Protein AF-E6SWG2-F1 (afdb_monomer_lite)

Structure (mmCIF, N/CA/C/O backbone):
data_AF-E6SWG2-F1
#
_entry.id   AF-E6SWG2-F1
#
loop_
_atom_site.group_PDB
_atom_site.id
_atom_site.type_symbol
_atom_site.label_atom_id
_atom_site.label_alt_id
_atom_site.label_comp_id
_atom_site.label_asym_id
_atom_site.label_entity_id
_atom_site.label_seq_id
_atom_site.pdbx_PDB_ins_code
_atom_site.Cartn_x
_atom_site.Cartn_y
_atom_site.Cartn_z
_atom_site.occupancy
_atom_site.B_iso_or_equiv
_atom_site.auth_seq_id
_atom_site.auth_comp_id
_atom_site.auth_asym_id
_atom_site.auth_atom_id
_atom_site.pdbx_PDB_model_num
ATOM 1 N N . MET A 1 1 ? -10.818 -19.590 49.018 1.00 35.72 1 MET A N 1
ATOM 2 C CA . MET A 1 1 ? -9.852 -19.009 48.054 1.00 35.72 1 MET A CA 1
ATOM 3 C C . MET A 1 1 ? -10.481 -17.811 47.354 1.00 35.72 1 MET A C 1
ATOM 5 O O . MET A 1 1 ? -11.462 -17.981 46.640 1.00 35.72 1 MET A O 1
ATOM 9 N N . LYS A 1 2 ? -9.969 -16.595 47.588 1.00 40.53 2 LYS A N 1
ATOM 10 C CA . LYS A 1 2 ? -10.417 -15.390 46.870 1.00 40.53 2 LYS A CA 1
ATOM 11 C C . LYS A 1 2 ? -9.986 -15.502 45.404 1.00 40.53 2 LYS A C 1
ATOM 13 O O . LYS A 1 2 ? -8.803 -15.685 45.132 1.00 40.53 2 LYS A O 1
ATOM 18 N N . LYS A 1 3 ? -10.945 -15.402 44.476 1.00 46.53 3 LYS A N 1
ATOM 19 C CA . LYS A 1 3 ? -10.694 -15.255 43.033 1.00 46.53 3 LYS A CA 1
ATOM 20 C C . LYS A 1 3 ? -9.712 -14.096 42.845 1.00 46.53 3 LYS A C 1
ATOM 22 O O . LYS A 1 3 ? -10.051 -12.954 43.147 1.00 46.53 3 LYS A O 1
ATOM 27 N N . GLY A 1 4 ? -8.497 -14.412 42.398 1.00 48.56 4 GLY A N 1
ATOM 28 C CA . GLY A 1 4 ? -7.470 -13.425 42.094 1.00 48.56 4 GLY A CA 1
ATOM 29 C C . GLY A 1 4 ? -8.028 -12.371 41.144 1.00 48.56 4 GLY A C 1
ATOM 30 O O . GLY A 1 4 ? -8.600 -12.687 40.100 1.00 48.56 4 GLY A O 1
ATOM 31 N N . ILE A 1 5 ? -7.902 -11.114 41.542 1.00 49.19 5 ILE A N 1
ATOM 32 C CA . ILE A 1 5 ? -8.287 -9.950 40.757 1.00 49.19 5 ILE A CA 1
ATOM 33 C C . ILE A 1 5 ? -7.425 -9.948 39.485 1.00 49.19 5 ILE A C 1
ATOM 35 O O . ILE A 1 5 ? -6.288 -9.498 39.512 1.00 49.19 5 ILE A O 1
ATOM 39 N N . ARG A 1 6 ? -7.944 -10.425 38.347 1.00 51.12 6 ARG A N 1
ATOM 40 C CA . ARG A 1 6 ? -7.414 -10.043 37.026 1.00 51.12 6 ARG A CA 1
ATOM 41 C C . ARG A 1 6 ? -8.177 -8.812 36.554 1.00 51.12 6 ARG A C 1
ATOM 43 O O . ARG A 1 6 ? -9.067 -8.893 35.716 1.00 51.12 6 ARG A O 1
ATOM 50 N N . LYS A 1 7 ? -7.894 -7.674 37.184 1.00 48.38 7 LYS A N 1
ATOM 51 C CA . LYS A 1 7 ? -8.455 -6.365 36.824 1.00 48.38 7 LYS A CA 1
ATOM 52 C C . LYS A 1 7 ? -7.347 -5.311 36.856 1.00 48.38 7 LYS A C 1
ATOM 54 O O . LYS A 1 7 ? -7.469 -4.275 37.492 1.00 48.38 7 LYS A O 1
ATOM 59 N N . THR A 1 8 ? -6.246 -5.610 36.178 1.00 48.44 8 THR A N 1
ATOM 60 C CA . THR A 1 8 ? -5.151 -4.667 35.921 1.00 48.44 8 THR A CA 1
ATOM 61 C C . THR A 1 8 ? -4.912 -4.548 34.418 1.00 48.44 8 THR A C 1
ATOM 63 O O . THR A 1 8 ? -3.780 -4.588 33.960 1.00 48.44 8 THR A O 1
ATOM 66 N N . ASP A 1 9 ? -5.984 -4.371 33.644 1.00 56.28 9 ASP A N 1
ATOM 67 C CA . ASP A 1 9 ? -5.878 -3.573 32.422 1.00 56.28 9 ASP A CA 1
ATOM 68 C C . ASP A 1 9 ? -5.898 -2.118 32.906 1.00 56.28 9 ASP A C 1
ATOM 70 O O . ASP A 1 9 ? -6.956 -1.531 33.158 1.00 56.28 9 ASP A O 1
ATOM 74 N N . ASN A 1 10 ? -4.698 -1.620 33.208 1.00 68.25 10 ASN A N 1
ATOM 75 C CA . ASN A 1 10 ? -4.403 -0.419 33.980 1.00 68.25 10 ASN A CA 1
ATOM 76 C C . ASN A 1 10 ? -5.288 0.778 33.599 1.00 68.25 10 ASN A C 1
ATOM 78 O O . ASN A 1 10 ? -5.274 1.240 32.458 1.00 68.25 10 ASN A O 1
ATOM 82 N N . TYR A 1 11 ? -5.986 1.362 34.579 1.00 77.81 11 TYR A N 1
ATOM 83 C CA . TYR A 1 11 ? -6.689 2.647 34.436 1.00 77.81 11 TYR A CA 1
ATOM 84 C C . TYR A 1 11 ? -5.821 3.705 33.725 1.00 77.81 11 TYR A C 1
ATOM 86 O O . TYR A 1 11 ? -6.294 4.433 32.849 1.00 77.81 11 TYR A O 1
ATOM 94 N N . PHE A 1 12 ? -4.521 3.719 34.037 1.00 78.62 12 PHE A N 1
ATOM 95 C CA . PHE A 1 12 ? -3.520 4.569 33.398 1.00 78.62 12 PHE A CA 1
ATOM 96 C C . PHE A 1 12 ? -3.315 4.275 31.909 1.00 78.62 12 PHE A C 1
ATOM 98 O O . PHE A 1 12 ? -3.257 5.214 31.119 1.00 78.62 12 PHE A O 1
ATOM 105 N N . GLU A 1 13 ? -3.254 3.007 31.496 1.00 80.00 13 GLU A N 1
ATOM 106 C CA . GLU A 1 13 ? -3.132 2.636 30.080 1.00 80.00 13 GLU A CA 1
ATOM 107 C C . GLU A 1 13 ? -4.376 3.034 29.292 1.00 80.00 13 GLU A C 1
ATOM 109 O O . GLU A 1 13 ? -4.265 3.619 28.215 1.00 80.00 13 GLU A O 1
ATOM 114 N N . ARG A 1 14 ? -5.570 2.806 29.853 1.00 80.12 14 ARG A N 1
ATOM 115 C CA . ARG A 1 14 ? -6.823 3.240 29.226 1.00 80.12 14 ARG A CA 1
ATOM 116 C C . ARG A 1 14 ? -6.851 4.756 29.043 1.00 80.12 14 ARG A C 1
ATOM 118 O O . ARG A 1 14 ? -7.128 5.234 27.945 1.00 80.12 14 ARG A O 1
ATOM 125 N N . ASN A 1 15 ? -6.528 5.513 30.089 1.00 84.00 15 ASN A N 1
ATOM 126 C CA . ASN A 1 15 ? -6.477 6.972 30.014 1.00 84.00 15 ASN A CA 1
ATOM 127 C C . ASN A 1 15 ? -5.388 7.470 29.061 1.00 84.00 15 ASN A C 1
ATOM 129 O O . ASN A 1 15 ? -5.609 8.458 28.360 1.00 84.00 15 ASN A O 1
ATOM 133 N N . ARG A 1 16 ? -4.244 6.781 28.978 1.00 84.12 16 ARG A N 1
ATOM 134 C CA . ARG A 1 16 ? -3.199 7.068 27.990 1.00 84.12 16 ARG A CA 1
ATOM 135 C C . ARG A 1 16 ? -3.723 6.879 26.569 1.00 84.12 16 ARG A C 1
ATOM 137 O O . ARG A 1 16 ? -3.569 7.794 25.768 1.00 84.12 16 ARG A O 1
ATOM 144 N N . ILE A 1 17 ? -4.394 5.763 26.273 1.00 83.44 17 ILE A N 1
ATOM 145 C CA . ILE A 1 17 ? -4.995 5.507 24.954 1.00 83.44 17 ILE A CA 1
ATOM 146 C C . ILE A 1 17 ? -6.058 6.561 24.628 1.00 83.44 17 ILE A C 1
ATOM 148 O O . ILE A 1 17 ? -6.049 7.089 23.524 1.00 83.44 17 ILE A O 1
ATOM 152 N N . ILE A 1 18 ? -6.938 6.917 25.572 1.00 82.00 18 ILE A N 1
ATOM 153 C CA . ILE A 1 18 ? -7.975 7.946 25.365 1.00 82.00 18 ILE A CA 1
ATOM 154 C C . ILE A 1 18 ? -7.345 9.314 25.074 1.00 82.00 18 ILE A C 1
ATOM 156 O O . ILE A 1 18 ? -7.765 10.002 24.143 1.00 82.00 18 ILE A O 1
ATOM 160 N N . ARG A 1 19 ? -6.323 9.713 25.842 1.00 81.62 19 ARG A N 1
ATOM 161 C CA . ARG A 1 19 ? -5.593 10.970 25.616 1.00 81.62 19 ARG A CA 1
ATOM 162 C C . ARG A 1 19 ? -4.890 10.970 24.262 1.00 81.62 19 ARG A C 1
ATOM 164 O O . ARG A 1 19 ? -5.035 11.926 23.508 1.00 81.62 19 ARG A O 1
ATOM 171 N N .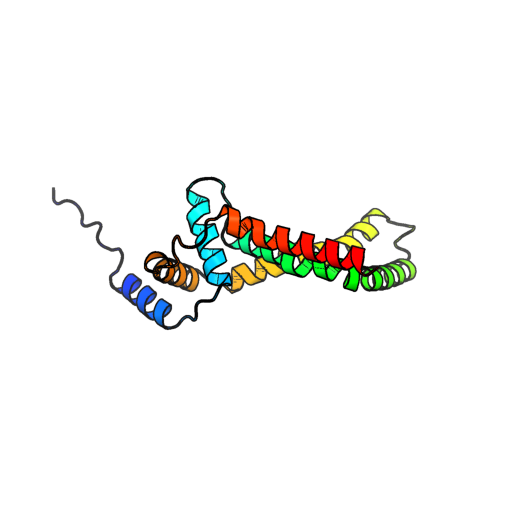 GLN A 1 20 ? -4.179 9.893 23.931 1.00 81.25 20 GLN A N 1
ATOM 172 C CA . GLN A 1 20 ? -3.520 9.736 22.634 1.00 81.25 20 GLN A CA 1
ATOM 173 C C . GLN A 1 20 ? -4.535 9.759 21.486 1.00 81.25 20 GLN A C 1
ATOM 175 O O . GLN A 1 20 ? -4.311 10.436 20.489 1.00 81.25 20 GLN A O 1
ATOM 180 N N . ALA A 1 21 ? -5.684 9.100 21.647 1.00 79.75 21 ALA A N 1
ATOM 181 C CA . ALA A 1 21 ? -6.741 9.072 20.646 1.00 79.75 21 ALA A CA 1
ATOM 182 C C . ALA A 1 21 ? -7.350 10.451 20.366 1.00 79.75 21 ALA A C 1
ATOM 184 O O . ALA A 1 21 ? -7.708 10.737 19.231 1.00 79.75 21 ALA A O 1
ATOM 185 N N . ARG A 1 22 ? -7.424 11.335 21.367 1.00 78.88 22 ARG A N 1
ATOM 186 C CA . ARG A 1 22 ? -7.841 12.730 21.153 1.00 78.88 22 ARG A CA 1
ATOM 187 C C . ARG A 1 22 ? -6.786 13.579 20.440 1.00 78.88 22 ARG A C 1
ATOM 189 O O . ARG A 1 22 ? -7.143 14.582 19.838 1.00 78.88 22 ARG A O 1
ATOM 196 N N . ASN A 1 23 ? -5.511 13.200 20.522 1.00 84.38 23 ASN A N 1
ATOM 197 C CA . ASN A 1 23 ? -4.409 13.959 19.928 1.00 84.38 23 ASN A CA 1
ATOM 198 C C . ASN A 1 23 ? -4.164 13.597 18.451 1.00 84.38 23 ASN A C 1
ATOM 200 O O . ASN A 1 23 ? -3.623 14.392 17.687 1.00 84.38 23 ASN A O 1
ATOM 204 N N . TYR A 1 24 ? -4.546 12.390 18.027 1.00 84.88 24 TYR A N 1
ATOM 205 C CA . TYR A 1 24 ? -4.358 11.961 16.645 1.00 84.88 24 TYR A CA 1
ATOM 206 C C . TYR A 1 24 ? -5.455 12.482 15.714 1.00 84.88 24 TYR A C 1
ATOM 208 O O . TYR A 1 24 ? -6.641 12.471 16.034 1.00 84.88 24 TYR A O 1
ATOM 216 N N . ARG A 1 25 ? -5.044 12.863 14.501 1.00 86.31 25 ARG A N 1
ATOM 217 C CA . ARG A 1 25 ? -5.942 13.047 13.357 1.00 86.31 25 ARG A CA 1
ATOM 218 C C . ARG A 1 25 ? -6.074 11.727 12.603 1.00 86.31 25 ARG A C 1
ATOM 220 O O . ARG A 1 25 ? -5.061 11.122 12.248 1.00 86.31 25 ARG A O 1
ATOM 227 N N . TYR A 1 26 ? -7.311 11.299 12.380 1.00 90.75 26 TYR A N 1
ATOM 228 C CA . TYR A 1 26 ? -7.638 10.032 11.730 1.00 90.75 26 TYR A CA 1
ATOM 229 C C . TYR A 1 26 ? -8.060 10.263 10.281 1.00 90.75 26 TYR A C 1
ATOM 231 O O . TYR A 1 26 ? -9.009 11.002 10.026 1.00 90.75 26 TYR A O 1
ATOM 239 N N . ASN A 1 27 ? -7.376 9.604 9.344 1.00 91.50 27 ASN A N 1
ATOM 240 C CA . ASN A 1 27 ? -7.655 9.719 7.909 1.00 91.50 27 ASN A CA 1
ATOM 241 C C . ASN A 1 27 ? -8.133 8.384 7.320 1.00 91.50 27 ASN A C 1
ATOM 243 O O . ASN A 1 27 ? -8.021 7.333 7.949 1.00 91.50 27 ASN A O 1
ATOM 247 N N . PHE A 1 28 ? -8.569 8.398 6.058 1.00 91.06 28 PHE A N 1
ATOM 248 C CA . PHE A 1 28 ? -8.977 7.190 5.330 1.00 91.06 28 PHE A CA 1
ATOM 249 C C . PHE A 1 28 ? -7.920 6.068 5.348 1.00 91.06 28 PHE A C 1
ATOM 251 O O . PHE A 1 28 ? -8.261 4.903 5.512 1.00 91.06 28 PHE A O 1
ATOM 258 N N . ILE A 1 29 ? -6.626 6.394 5.282 1.00 92.81 29 ILE A N 1
ATOM 259 C CA . ILE A 1 29 ? -5.559 5.380 5.366 1.00 92.81 29 ILE A CA 1
ATOM 260 C C . ILE A 1 29 ? -5.534 4.698 6.750 1.00 92.81 29 ILE A C 1
ATOM 262 O O . ILE A 1 29 ? -5.296 3.498 6.859 1.00 92.81 29 ILE A O 1
ATOM 266 N N . ASP A 1 30 ? -5.842 5.431 7.825 1.00 93.81 30 ASP A N 1
ATOM 267 C CA . ASP A 1 30 ? -5.956 4.850 9.169 1.00 93.81 30 ASP A CA 1
ATOM 268 C C . ASP A 1 30 ? -7.199 3.949 9.287 1.00 93.81 30 ASP A C 1
ATOM 270 O O . ASP A 1 30 ? -7.157 2.932 9.983 1.00 93.81 30 ASP A O 1
ATOM 274 N N . TYR A 1 31 ? -8.269 4.271 8.554 1.00 92.88 31 TYR A N 1
ATOM 275 C CA . TYR A 1 31 ? -9.441 3.408 8.408 1.00 92.88 31 TYR A CA 1
ATOM 276 C C . TYR A 1 31 ? -9.124 2.112 7.648 1.00 92.88 31 TYR A C 1
ATOM 278 O O . TYR A 1 31 ? -9.476 1.031 8.122 1.00 92.88 31 TYR A O 1
ATOM 286 N N . LEU A 1 32 ? -8.406 2.200 6.521 1.00 92.81 32 LEU A N 1
ATOM 287 C CA . LEU A 1 32 ? -7.928 1.038 5.761 1.00 92.81 32 LEU A CA 1
ATOM 288 C C . LEU A 1 32 ? -7.113 0.095 6.651 1.00 92.81 32 LEU A C 1
ATOM 290 O O . LEU A 1 32 ? -7.395 -1.103 6.729 1.00 92.81 32 LEU A O 1
ATOM 294 N N . TYR A 1 33 ? -6.153 0.656 7.389 1.00 93.38 33 TYR A N 1
ATOM 295 C CA . TYR A 1 33 ? -5.340 -0.109 8.326 1.00 93.38 33 TYR A CA 1
ATOM 296 C C . TYR A 1 33 ? -6.196 -0.820 9.383 1.00 93.38 33 TYR A C 1
ATOM 298 O O . TYR A 1 33 ? -6.012 -2.009 9.644 1.00 93.38 33 TYR A O 1
ATOM 306 N N . TYR A 1 34 ? -7.1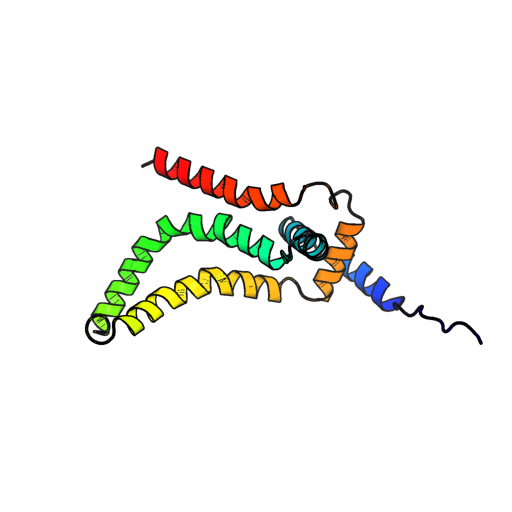52 -0.102 9.984 1.00 92.50 34 TYR A N 1
ATOM 307 C CA . TYR A 1 34 ? -8.067 -0.660 10.979 1.00 92.50 34 TYR A CA 1
ATOM 308 C C . TYR A 1 34 ? -8.892 -1.825 10.424 1.00 92.50 34 TYR A C 1
ATOM 310 O O . TYR A 1 34 ? -9.012 -2.852 11.096 1.00 92.50 34 TYR A O 1
ATOM 318 N N . GLN A 1 35 ? -9.444 -1.686 9.216 1.00 90.62 35 GLN A N 1
ATOM 319 C CA . GLN A 1 35 ? -10.257 -2.735 8.605 1.00 90.62 35 GLN A CA 1
ATOM 320 C C . GLN A 1 35 ? -9.434 -3.987 8.302 1.00 90.62 35 GLN A C 1
ATOM 322 O O . GLN A 1 35 ? -9.847 -5.081 8.692 1.00 90.62 35 GLN A O 1
ATOM 327 N N . GLY A 1 36 ? -8.234 -3.846 7.728 1.00 90.12 36 GLY A N 1
ATOM 328 C CA . GLY A 1 36 ? -7.333 -4.988 7.541 1.00 90.12 36 GLY A CA 1
ATOM 329 C C . GLY A 1 36 ? -7.027 -5.690 8.868 1.00 90.12 36 GLY A C 1
ATOM 330 O O . GLY A 1 36 ? -7.264 -6.885 9.022 1.00 90.12 36 GLY A O 1
ATOM 331 N N . GLU A 1 37 ? -6.642 -4.935 9.898 1.00 89.94 37 GLU A N 1
ATOM 332 C CA . GLU A 1 37 ? -6.383 -5.487 11.235 1.00 89.94 37 GLU A CA 1
ATOM 333 C C . GLU A 1 37 ? -7.592 -6.217 11.842 1.00 89.94 37 GLU A C 1
ATOM 335 O O . GLU A 1 37 ? -7.433 -7.251 12.499 1.00 89.94 37 GLU A O 1
ATOM 340 N N . ARG A 1 38 ? -8.804 -5.700 11.629 1.00 86.38 38 ARG A N 1
ATOM 341 C CA . ARG A 1 38 ? -10.046 -6.282 12.145 1.00 86.38 38 ARG A CA 1
ATOM 342 C C . ARG A 1 38 ? -10.373 -7.616 11.478 1.00 86.38 38 ARG A C 1
ATOM 344 O O . ARG A 1 38 ? -10.717 -8.569 12.178 1.00 86.38 38 ARG A O 1
ATOM 351 N N . TYR A 1 39 ? -10.277 -7.682 10.153 1.00 77.25 39 TYR A N 1
ATOM 352 C CA . TYR A 1 39 ? -10.643 -8.866 9.374 1.00 77.25 39 TYR A CA 1
ATOM 353 C C . TYR A 1 39 ? -9.536 -9.925 9.318 1.00 77.25 39 TYR A C 1
ATOM 355 O O . TYR A 1 39 ? -9.859 -11.105 9.166 1.00 77.25 39 TYR A O 1
ATOM 363 N N . SER A 1 40 ? -8.274 -9.549 9.571 1.00 74.06 40 SER A N 1
ATOM 364 C CA . SER A 1 40 ? -7.142 -10.487 9.679 1.00 74.06 40 SER A CA 1
ATOM 365 C C . SER A 1 40 ? -7.378 -11.626 10.679 1.00 74.06 40 SER A C 1
ATOM 367 O O . SER A 1 40 ? -6.806 -12.704 10.539 1.00 74.06 40 SER A O 1
ATOM 369 N N . LYS A 1 41 ? -8.231 -11.393 11.687 1.00 67.38 41 LYS A N 1
ATOM 370 C CA . LYS A 1 41 ? -8.561 -12.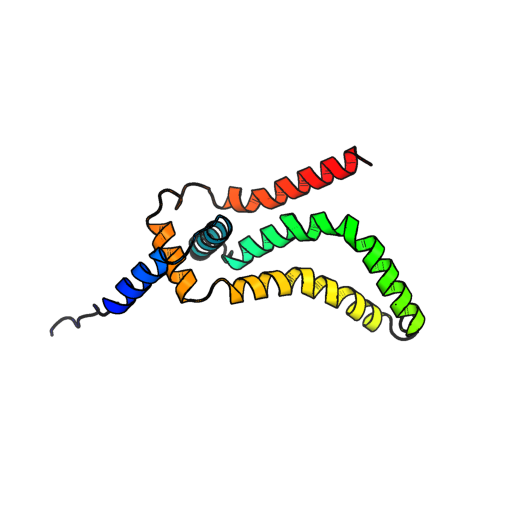356 12.743 1.00 67.38 41 LYS A CA 1
ATOM 371 C C . LYS A 1 41 ? -9.690 -13.328 12.388 1.00 67.38 41 LYS A C 1
ATOM 373 O O . LYS A 1 41 ? -9.893 -14.268 13.146 1.00 67.38 41 LYS A O 1
ATOM 378 N N . LYS A 1 42 ? -10.469 -13.074 11.326 1.00 61.31 42 LYS A N 1
ATOM 379 C CA . LYS A 1 42 ? -11.768 -13.744 11.108 1.00 61.31 42 LYS A CA 1
ATOM 380 C C . LYS A 1 42 ? -11.829 -14.657 9.879 1.00 61.31 42 LYS A C 1
ATOM 382 O O . LYS A 1 42 ? -12.586 -15.616 9.922 1.00 61.31 42 LYS A O 1
ATOM 387 N N . TYR A 1 43 ? -11.068 -14.384 8.816 1.00 58.97 43 TYR A N 1
ATOM 388 C CA . TYR A 1 43 ? -11.176 -15.152 7.563 1.00 58.97 43 TYR A CA 1
ATOM 389 C C . TYR A 1 43 ? -9.809 -15.460 6.937 1.00 58.97 43 TYR A C 1
ATOM 391 O O . TYR A 1 43 ? -9.274 -16.547 7.113 1.00 58.97 43 TYR A O 1
ATOM 399 N N . ILE A 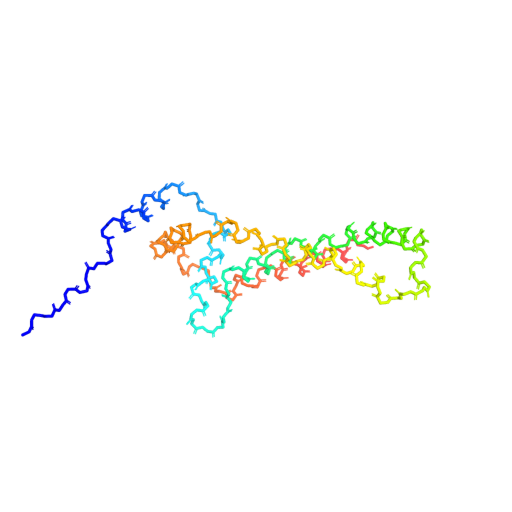1 44 ? -9.234 -14.482 6.233 1.00 58.44 44 ILE A N 1
ATOM 400 C CA . ILE A 1 44 ? -7.931 -14.544 5.563 1.00 58.44 44 ILE A CA 1
ATOM 401 C C . ILE A 1 44 ? -7.042 -13.510 6.248 1.00 58.44 44 ILE A C 1
ATOM 403 O O . ILE A 1 44 ? -7.496 -12.406 6.560 1.00 58.44 44 ILE A O 1
ATOM 407 N N . ARG A 1 45 ? -5.780 -13.858 6.507 1.00 62.09 45 ARG A N 1
ATOM 408 C CA . ARG A 1 45 ? -4.826 -13.029 7.256 1.00 62.09 45 ARG A CA 1
ATOM 409 C C . ARG A 1 45 ? -4.317 -11.846 6.412 1.00 62.09 45 ARG A C 1
ATOM 411 O O . ARG A 1 45 ? -3.129 -11.737 6.140 1.00 62.09 45 ARG A O 1
ATOM 418 N N . ILE A 1 46 ? -5.214 -10.956 5.991 1.00 69.75 46 ILE A N 1
ATOM 419 C CA . ILE A 1 46 ? -4.872 -9.674 5.363 1.00 69.75 46 ILE A CA 1
ATOM 420 C C . ILE A 1 46 ? -4.586 -8.689 6.491 1.00 69.75 46 ILE A C 1
ATOM 422 O O . ILE A 1 46 ? -5.504 -8.269 7.189 1.00 69.75 46 ILE A O 1
ATOM 426 N N . SER A 1 47 ? -3.316 -8.349 6.708 1.00 84.62 47 SER A N 1
ATOM 427 C CA . SER A 1 47 ? -2.952 -7.338 7.706 1.00 84.62 47 SER A CA 1
ATOM 428 C C . SER A 1 47 ? -3.379 -5.936 7.255 1.00 84.62 47 SER A C 1
ATOM 430 O O . SER A 1 47 ? -3.571 -5.690 6.061 1.00 84.62 47 SER A O 1
ATOM 432 N N . GLY A 1 48 ? -3.478 -4.986 8.192 1.00 87.38 48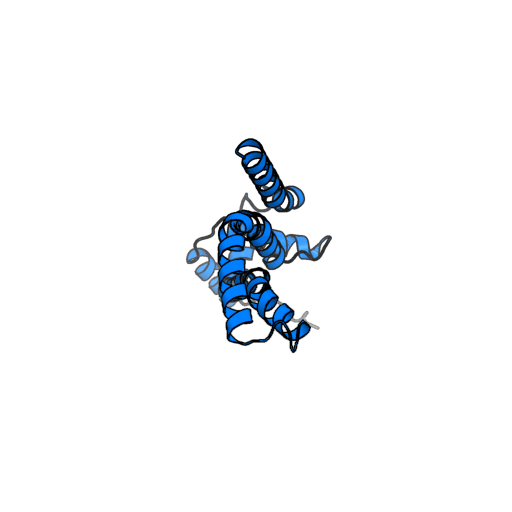 GLY A N 1
ATOM 433 C CA . GLY A 1 48 ? -3.695 -3.576 7.837 1.00 87.38 48 GLY A CA 1
ATOM 434 C C . GLY A 1 48 ? -2.631 -3.042 6.871 1.00 87.38 48 GLY A C 1
ATOM 435 O O . GLY A 1 48 ? -2.954 -2.314 5.935 1.00 87.38 48 GLY A O 1
ATOM 436 N N . SER A 1 49 ? -1.378 -3.477 7.050 1.00 90.56 49 SER A N 1
ATOM 437 C CA . SER A 1 49 ? -0.260 -3.148 6.156 1.00 90.56 49 SER A CA 1
ATOM 438 C C . SER A 1 49 ? -0.474 -3.702 4.745 1.00 90.56 49 SER A C 1
ATOM 440 O O . SER A 1 49 ? -0.279 -2.995 3.764 1.00 90.56 49 SER A O 1
ATOM 442 N N . THR A 1 50 ? -0.968 -4.937 4.627 1.00 89.88 50 THR A N 1
ATOM 443 C CA . THR A 1 50 ? -1.242 -5.583 3.333 1.00 89.88 50 THR A CA 1
ATOM 444 C C . THR A 1 50 ? -2.290 -4.818 2.525 1.00 89.88 50 THR A C 1
ATOM 446 O O . THR A 1 50 ? -2.124 -4.650 1.320 1.00 89.88 50 THR A O 1
ATOM 449 N N . LEU A 1 51 ? -3.346 -4.311 3.173 1.00 92.00 51 LEU A N 1
ATOM 450 C CA . LEU A 1 51 ? -4.361 -3.508 2.484 1.00 92.00 51 LEU A CA 1
ATOM 451 C C . LEU A 1 51 ? -3.766 -2.187 1.975 1.00 92.00 51 LEU A C 1
ATOM 453 O O . LEU A 1 51 ? -4.009 -1.795 0.839 1.00 92.00 51 LEU A O 1
ATOM 457 N N . ILE A 1 52 ? -2.931 -1.525 2.778 1.00 94.56 52 ILE A N 1
ATOM 458 C CA . ILE A 1 52 ? -2.226 -0.310 2.344 1.00 94.56 52 ILE A CA 1
ATOM 459 C C . ILE A 1 52 ? -1.270 -0.616 1.190 1.00 94.56 52 ILE A C 1
ATOM 461 O O . ILE A 1 52 ? -1.232 0.141 0.224 1.00 94.56 52 ILE A O 1
ATOM 465 N N . MET A 1 53 ? -0.544 -1.734 1.254 1.00 93.50 53 MET A N 1
ATOM 466 C CA . MET A 1 53 ? 0.334 -2.187 0.177 1.00 93.50 53 MET A CA 1
ATOM 467 C C . MET A 1 53 ? -0.451 -2.406 -1.119 1.00 93.50 53 MET A C 1
ATOM 469 O O . MET A 1 53 ? -0.015 -1.963 -2.174 1.00 93.50 53 MET A O 1
ATOM 473 N N . GLN A 1 54 ? -1.647 -2.998 -1.054 1.00 93.25 54 GLN A N 1
ATOM 474 C CA . GLN A 1 54 ? -2.518 -3.144 -2.222 1.00 93.25 54 GLN A CA 1
ATOM 475 C C . GLN A 1 54 ? -2.889 -1.781 -2.833 1.00 93.25 54 GLN A C 1
ATOM 477 O O . GLN A 1 54 ? -2.797 -1.602 -4.048 1.00 93.25 54 GLN A O 1
ATOM 482 N N . TYR A 1 55 ? -3.267 -0.807 -2.001 1.00 94.88 55 TYR A N 1
ATOM 483 C CA . TYR A 1 55 ? -3.564 0.554 -2.459 1.00 94.88 55 TYR A CA 1
ATOM 484 C C . TYR A 1 55 ? -2.335 1.258 -3.046 1.00 94.88 55 TYR A C 1
ATOM 486 O O . TYR A 1 55 ? -2.463 1.965 -4.041 1.00 94.88 55 TYR A O 1
ATOM 494 N N . TRP A 1 56 ? -1.149 1.049 -2.475 1.00 95.12 56 TRP A N 1
ATOM 495 C CA . TRP A 1 56 ? 0.102 1.555 -3.033 1.00 95.12 56 TRP A CA 1
ATOM 496 C C . TRP A 1 56 ? 0.383 0.960 -4.415 1.00 95.12 56 TRP A C 1
ATOM 498 O O . TRP A 1 56 ? 0.646 1.702 -5.357 1.00 95.12 56 TRP A O 1
ATOM 508 N N . LEU A 1 57 ? 0.276 -0.362 -4.559 1.00 94.31 57 LEU A N 1
ATOM 509 C CA . LEU A 1 57 ? 0.596 -1.049 -5.808 1.00 94.31 57 LEU A CA 1
ATOM 510 C C . LEU A 1 57 ? -0.325 -0.624 -6.950 1.00 94.31 57 LEU A C 1
ATOM 512 O O . LEU A 1 57 ? 0.146 -0.168 -7.987 1.00 94.31 57 LEU A O 1
ATOM 516 N N . PHE A 1 58 ? -1.636 -0.736 -6.755 1.00 94.50 58 PHE A N 1
ATOM 517 C CA . PHE A 1 58 ? -2.605 -0.486 -7.824 1.00 94.50 58 PHE A CA 1
ATOM 518 C C . PHE A 1 58 ? -3.003 0.985 -7.954 1.00 94.50 58 PHE A C 1
ATOM 520 O O . PHE A 1 58 ? -3.349 1.425 -9.044 1.00 94.50 58 PHE A O 1
ATOM 527 N N . GLY A 1 59 ? -2.942 1.756 -6.868 1.00 91.75 59 GLY A N 1
ATOM 528 C CA . GLY A 1 59 ? -3.299 3.173 -6.881 1.00 91.75 59 GLY A CA 1
ATOM 529 C C . GLY A 1 59 ? -2.143 4.108 -7.227 1.00 91.75 59 GLY A C 1
ATOM 530 O O . GLY A 1 59 ? -2.395 5.226 -7.667 1.00 91.75 59 GLY A O 1
ATOM 531 N N . VAL A 1 60 ? -0.890 3.683 -7.027 1.00 92.44 60 VAL A N 1
ATOM 532 C CA . VAL A 1 60 ? 0.287 4.547 -7.215 1.00 92.44 60 VAL A CA 1
ATOM 533 C C . VAL A 1 60 ? 1.332 3.889 -8.108 1.00 92.44 60 VAL A C 1
ATOM 535 O O . VAL A 1 60 ? 1.635 4.415 -9.172 1.00 92.44 60 VAL A O 1
ATOM 538 N N . PHE A 1 61 ? 1.872 2.736 -7.716 1.00 93.69 61 PHE A N 1
ATOM 539 C CA . PHE A 1 61 ? 3.027 2.139 -8.388 1.00 93.69 61 PHE A CA 1
ATOM 540 C C . PHE A 1 61 ? 2.735 1.751 -9.845 1.00 93.69 61 PHE A C 1
ATOM 542 O O . PHE A 1 61 ? 3.413 2.234 -10.750 1.00 93.69 61 PHE A O 1
ATOM 549 N N . PHE A 1 62 ? 1.710 0.928 -10.095 1.00 92.75 62 PHE A N 1
ATOM 550 C CA . PHE A 1 62 ? 1.365 0.481 -11.447 1.00 92.75 62 PHE A CA 1
ATOM 551 C C . PHE A 1 62 ? 0.907 1.620 -12.372 1.00 92.75 62 PHE A C 1
ATOM 553 O O . PHE A 1 62 ? 1.408 1.669 -13.496 1.00 92.75 62 PHE A O 1
ATOM 560 N N . PRO A 1 63 ? 0.046 2.568 -11.945 1.00 92.44 63 PRO A N 1
ATOM 561 C CA . PRO A 1 63 ? -0.277 3.746 -12.755 1.00 92.44 63 PRO A CA 1
ATOM 562 C C . PRO A 1 63 ? 0.941 4.596 -13.134 1.00 92.44 63 PRO A C 1
ATOM 564 O O . PRO A 1 63 ? 0.967 5.210 -14.197 1.00 92.44 63 PRO A O 1
ATOM 567 N N . LEU A 1 64 ? 1.974 4.638 -12.288 1.00 91.56 64 LEU A N 1
ATOM 568 C CA . LEU A 1 64 ? 3.194 5.391 -12.575 1.00 91.56 64 LEU A CA 1
ATOM 569 C C . LEU A 1 64 ? 4.164 4.656 -13.511 1.00 91.56 64 LEU A C 1
ATOM 571 O O . LEU A 1 64 ? 5.008 5.311 -14.127 1.00 91.56 64 LEU A O 1
ATOM 575 N N . LEU A 1 65 ? 4.057 3.328 -13.655 1.00 90.50 65 LEU A N 1
ATOM 576 C CA . LEU A 1 65 ? 5.009 2.544 -14.448 1.00 90.50 65 LEU A CA 1
ATOM 577 C C . LEU A 1 65 ? 5.128 3.030 -15.898 1.00 90.50 65 LEU A C 1
ATOM 579 O O . LEU A 1 65 ? 6.260 3.232 -16.323 1.00 90.50 65 LEU A O 1
ATOM 583 N N . PRO A 1 66 ? 4.054 3.291 -16.667 1.00 89.81 66 PRO A N 1
ATOM 584 C CA . PRO A 1 66 ? 4.214 3.723 -18.058 1.00 89.81 66 PRO A CA 1
ATOM 585 C C . PRO A 1 66 ? 4.911 5.074 -18.226 1.00 89.81 66 PRO A C 1
ATOM 587 O O . PRO A 1 66 ? 5.501 5.321 -19.275 1.00 89.81 66 PRO A O 1
ATOM 590 N N . PHE A 1 67 ? 4.889 5.925 -17.198 1.00 90.06 67 PHE A N 1
ATOM 591 C CA . PHE A 1 67 ? 5.585 7.212 -17.207 1.00 90.06 67 PHE A CA 1
ATOM 592 C C . PHE A 1 67 ? 7.048 7.089 -16.763 1.00 90.06 67 PHE A C 1
ATOM 594 O O . PHE A 1 67 ? 7.914 7.790 -17.281 1.00 90.06 67 PHE A O 1
ATOM 601 N N . LEU A 1 68 ? 7.342 6.200 -15.809 1.00 91.25 68 LEU A N 1
ATOM 602 C CA . LEU A 1 68 ? 8.684 6.041 -15.239 1.00 91.25 68 LEU A CA 1
ATOM 603 C C . LEU A 1 68 ? 9.540 5.005 -15.980 1.00 91.25 68 LEU A C 1
ATOM 605 O O . LEU A 1 68 ? 10.756 5.173 -16.068 1.00 91.25 68 LEU A O 1
ATOM 609 N N . ALA A 1 69 ? 8.928 3.955 -16.530 1.00 89.94 69 ALA A N 1
ATOM 610 C CA . ALA A 1 69 ? 9.625 2.819 -17.128 1.00 89.94 69 ALA A CA 1
ATOM 611 C C . ALA A 1 69 ? 10.519 3.189 -18.325 1.00 89.94 69 ALA A C 1
ATOM 613 O O . ALA A 1 69 ? 11.653 2.712 -18.340 1.00 89.94 69 ALA A O 1
ATOM 614 N N . PRO A 1 70 ? 10.109 4.051 -19.283 1.00 92.75 70 PRO A N 1
ATOM 615 C CA . PRO A 1 70 ? 10.971 4.395 -20.418 1.00 92.75 70 PRO A CA 1
ATOM 616 C C . PRO A 1 70 ? 12.263 5.083 -19.971 1.00 92.75 70 PRO A C 1
ATOM 618 O O . PRO A 1 70 ? 13.359 4.699 -20.373 1.00 92.75 70 PRO A O 1
ATOM 621 N N . ARG A 1 71 ? 12.139 6.059 -19.063 1.00 92.88 71 ARG A N 1
ATOM 622 C CA . ARG A 1 71 ? 13.284 6.786 -18.508 1.00 92.88 71 ARG A CA 1
ATOM 623 C C . ARG A 1 71 ? 14.165 5.882 -17.650 1.00 92.88 71 ARG A C 1
ATOM 625 O O . ARG A 1 71 ? 15.384 5.998 -17.690 1.00 92.88 71 ARG A O 1
ATOM 632 N N . TYR A 1 72 ? 13.556 4.990 -16.871 1.00 92.81 72 TYR A N 1
ATOM 633 C CA . TYR A 1 72 ? 14.286 4.018 -16.068 1.00 92.81 72 TYR A CA 1
ATOM 634 C C . TYR A 1 72 ? 15.111 3.067 -16.944 1.00 92.81 72 TYR A C 1
ATOM 636 O O . TYR A 1 72 ? 16.295 2.871 -16.683 1.00 92.81 72 TYR A O 1
ATOM 644 N N . TYR A 1 73 ? 14.509 2.532 -18.009 1.00 91.06 73 TYR A N 1
ATOM 645 C CA . TYR A 1 73 ? 15.177 1.639 -18.953 1.00 91.06 73 TYR A CA 1
ATOM 646 C C . TYR A 1 73 ? 16.377 2.310 -19.631 1.00 91.06 73 TYR A C 1
ATOM 648 O O . TYR A 1 73 ? 17.454 1.721 -19.668 1.00 91.06 73 TYR A O 1
ATOM 656 N N . ASP A 1 74 ? 16.224 3.554 -20.090 1.00 92.38 74 ASP A N 1
ATOM 657 C CA . ASP A 1 74 ? 17.309 4.321 -20.714 1.00 92.38 74 ASP A CA 1
ATOM 658 C C . ASP A 1 74 ? 18.479 4.577 -19.744 1.00 92.38 74 ASP A C 1
ATOM 660 O O . ASP A 1 74 ? 19.638 4.295 -20.052 1.00 92.38 74 ASP A O 1
ATOM 664 N N . ILE A 1 75 ? 18.190 5.027 -18.517 1.00 91.69 75 ILE A N 1
ATOM 665 C CA . ILE A 1 75 ? 19.222 5.248 -17.490 1.00 91.69 75 ILE A CA 1
ATOM 666 C C . ILE A 1 75 ? 19.966 3.945 -17.178 1.00 91.69 75 ILE A C 1
ATOM 668 O O . ILE A 1 75 ? 21.198 3.931 -17.157 1.00 91.69 75 ILE A O 1
ATOM 672 N N . MET A 1 76 ? 19.237 2.852 -16.946 1.00 90.50 76 MET A N 1
ATOM 673 C CA . MET A 1 76 ? 19.849 1.566 -16.612 1.00 90.50 76 MET A CA 1
ATOM 674 C C . MET A 1 76 ? 20.648 0.984 -17.781 1.00 90.50 76 MET A C 1
ATOM 676 O O . MET A 1 76 ? 21.740 0.465 -17.557 1.00 90.50 76 MET A O 1
ATOM 680 N N . GLY A 1 77 ? 20.159 1.119 -19.017 1.00 88.00 77 GLY A N 1
ATOM 681 C CA . GLY A 1 77 ? 20.878 0.700 -20.222 1.00 88.00 77 GLY A CA 1
ATOM 682 C C . GLY A 1 77 ? 22.203 1.442 -20.384 1.00 88.00 77 GLY A C 1
ATOM 683 O O . GLY A 1 77 ? 23.250 0.814 -20.540 1.00 88.00 77 GLY A O 1
ATOM 684 N N . ASN A 1 78 ? 22.185 2.769 -20.233 1.00 88.81 78 ASN A N 1
ATOM 685 C CA . ASN A 1 78 ? 23.392 3.596 -20.279 1.00 88.81 78 ASN A CA 1
ATOM 686 C C . ASN A 1 78 ? 24.401 3.233 -19.182 1.00 88.81 78 ASN A C 1
ATOM 688 O O . ASN A 1 78 ? 25.610 3.262 -19.417 1.00 88.81 78 ASN A O 1
ATOM 692 N N . ILE A 1 79 ? 23.923 2.890 -17.981 1.00 87.44 79 ILE A N 1
ATOM 693 C CA . ILE A 1 79 ? 24.786 2.393 -16.908 1.00 87.44 79 ILE A CA 1
ATOM 694 C C . ILE A 1 79 ? 25.408 1.067 -17.339 1.00 87.44 79 ILE A C 1
ATOM 696 O O . ILE A 1 79 ? 26.629 0.988 -17.371 1.00 87.44 79 ILE A O 1
ATOM 700 N N . PHE A 1 80 ? 24.615 0.065 -17.729 1.00 87.50 80 PHE A N 1
ATOM 701 C CA . PHE A 1 80 ? 25.114 -1.276 -18.059 1.00 87.50 80 PHE A CA 1
ATOM 702 C C . PHE A 1 80 ? 26.153 -1.302 -19.178 1.00 87.50 80 PHE A C 1
ATOM 704 O O . PHE A 1 80 ? 27.138 -2.033 -19.047 1.00 87.50 80 PHE A O 1
ATOM 711 N N . VAL A 1 81 ? 25.994 -0.460 -20.203 1.00 85.31 81 VAL A N 1
ATOM 712 C CA . VAL A 1 81 ? 27.005 -0.277 -21.255 1.00 85.31 81 VAL A CA 1
ATOM 713 C C . VAL A 1 81 ? 28.306 0.287 -20.674 1.00 85.31 81 VAL A C 1
ATOM 715 O O . VAL A 1 81 ? 29.377 -0.246 -20.941 1.00 85.31 81 VAL A O 1
ATOM 718 N N . LYS A 1 82 ? 28.240 1.318 -19.819 1.00 85.00 82 LYS A N 1
ATOM 719 C CA . LYS A 1 82 ? 29.440 1.931 -19.213 1.00 85.00 82 LYS A CA 1
ATOM 720 C C . LYS A 1 82 ? 30.238 0.976 -18.329 1.00 85.00 82 LYS A C 1
ATOM 722 O O . LYS A 1 82 ? 31.454 1.105 -18.255 1.00 85.00 82 LYS A O 1
ATOM 727 N N . ILE A 1 83 ? 29.566 0.061 -17.633 1.00 81.62 83 ILE A N 1
ATOM 728 C CA . ILE A 1 83 ? 30.215 -0.905 -16.735 1.00 81.62 83 ILE A CA 1
ATOM 729 C C . ILE A 1 83 ? 30.499 -2.262 -17.403 1.00 81.62 83 ILE A C 1
ATOM 731 O O . ILE A 1 83 ? 30.936 -3.176 -16.709 1.00 81.62 83 ILE A O 1
ATOM 735 N N . ASN A 1 84 ? 30.266 -2.412 -18.719 1.00 76.75 84 ASN A N 1
ATOM 736 C CA . ASN A 1 84 ? 30.468 -3.657 -19.483 1.00 76.75 84 ASN A CA 1
ATOM 737 C C . ASN A 1 84 ? 29.869 -4.910 -18.800 1.00 76.75 84 ASN A C 1
ATOM 739 O O . ASN A 1 84 ? 30.405 -6.020 -18.874 1.00 76.75 84 ASN A O 1
ATOM 743 N N . LEU A 1 85 ? 28.751 -4.734 -18.085 1.00 70.00 85 LEU A N 1
ATOM 744 C CA . LEU A 1 85 ? 28.184 -5.781 -17.226 1.00 70.00 85 LEU A CA 1
ATOM 745 C C . LEU A 1 85 ? 27.293 -6.757 -17.997 1.00 70.00 85 LEU A C 1
ATOM 747 O O . LEU A 1 85 ? 27.162 -7.915 -17.603 1.00 70.00 85 LEU A O 1
ATOM 751 N N . THR A 1 86 ? 26.683 -6.285 -19.085 1.00 62.09 86 THR A N 1
ATOM 752 C CA . THR A 1 86 ? 25.723 -7.033 -19.907 1.00 62.09 86 THR A CA 1
ATOM 753 C C . THR A 1 86 ? 26.345 -8.242 -20.601 1.00 62.09 86 THR A C 1
ATOM 755 O O . THR A 1 86 ? 25.667 -9.254 -20.745 1.00 62.09 86 THR A O 1
ATOM 758 N N . GLU A 1 87 ? 27.623 -8.166 -20.983 1.00 65.88 87 GLU A N 1
ATOM 759 C CA . GLU A 1 87 ? 28.324 -9.258 -21.675 1.00 65.88 87 GLU A CA 1
ATOM 760 C C . GLU A 1 87 ? 28.969 -10.258 -20.706 1.00 65.88 87 GLU A C 1
ATOM 762 O O . GLU A 1 87 ? 28.956 -11.460 -20.959 1.00 65.88 87 GLU A O 1
ATOM 767 N N . ASN A 1 88 ? 29.481 -9.787 -19.564 1.00 68.38 88 ASN A N 1
ATOM 768 C CA . ASN A 1 88 ? 30.252 -10.624 -18.641 1.00 68.38 88 ASN A CA 1
ATOM 769 C C . ASN A 1 88 ? 29.382 -11.336 -17.590 1.00 68.38 88 ASN A C 1
ATOM 771 O O . ASN A 1 88 ? 29.678 -12.470 -17.213 1.00 68.38 88 ASN A O 1
ATOM 775 N N . HIS A 1 89 ? 28.302 -10.700 -17.107 1.00 77.94 89 HIS A N 1
ATOM 776 C CA . HIS A 1 89 ? 27.485 -11.222 -16.002 1.00 77.94 89 HIS A CA 1
ATOM 777 C C . HIS A 1 89 ? 25.992 -10.843 -16.129 1.00 77.94 89 HIS A C 1
ATOM 779 O O . HIS A 1 89 ? 25.501 -9.981 -15.388 1.00 77.94 89 HIS A O 1
ATOM 785 N N . PRO A 1 90 ? 25.217 -11.531 -16.991 1.00 81.88 90 PRO A N 1
ATOM 786 C CA . PRO A 1 90 ? 23.814 -11.187 -17.254 1.00 81.88 90 PRO A CA 1
ATOM 787 C C . PRO A 1 90 ? 22.924 -11.268 -16.004 1.00 81.88 90 PRO A C 1
ATOM 789 O O . PRO A 1 90 ? 22.023 -10.451 -15.819 1.00 81.88 90 PRO A O 1
ATOM 792 N N . ILE A 1 91 ? 23.210 -12.209 -15.098 1.00 85.94 91 ILE A N 1
ATOM 793 C CA . ILE A 1 91 ? 22.471 -12.370 -13.836 1.00 85.94 91 ILE A CA 1
ATOM 794 C C . ILE A 1 91 ? 22.676 -11.154 -12.925 1.00 85.94 91 ILE A C 1
ATOM 796 O O . ILE A 1 91 ? 21.718 -10.636 -12.357 1.00 85.94 91 ILE A O 1
ATOM 800 N N . VAL A 1 92 ? 23.915 -10.668 -12.803 1.00 85.75 92 VAL A N 1
ATOM 801 C CA . VAL A 1 92 ? 24.238 -9.510 -11.955 1.00 85.75 92 VAL A CA 1
ATOM 802 C C . VAL A 1 92 ? 23.579 -8.249 -12.514 1.00 85.75 92 VAL A C 1
ATOM 804 O O . VAL A 1 92 ? 22.990 -7.484 -11.751 1.00 85.75 92 VAL A O 1
ATOM 807 N N . GLY A 1 93 ? 23.589 -8.075 -13.841 1.00 86.19 93 GLY A N 1
ATOM 808 C CA . GLY A 1 93 ? 22.850 -7.002 -14.511 1.00 86.19 93 GLY A CA 1
ATOM 809 C C . GLY A 1 93 ? 21.350 -7.041 -14.199 1.00 86.19 93 GLY A C 1
ATOM 810 O O . GLY A 1 93 ? 20.781 -6.036 -13.775 1.00 86.19 93 GLY A O 1
ATOM 811 N N . ALA A 1 94 ? 20.716 -8.213 -14.307 1.00 87.19 94 ALA A N 1
ATOM 812 C CA . ALA A 1 94 ? 19.300 -8.377 -13.979 1.00 87.19 94 ALA A CA 1
ATOM 813 C C . ALA A 1 94 ? 18.990 -8.052 -12.506 1.00 87.19 94 ALA A C 1
ATOM 815 O O . ALA A 1 94 ? 18.002 -7.379 -12.219 1.00 87.19 94 ALA A O 1
ATOM 816 N N . VAL A 1 95 ? 19.845 -8.467 -11.566 1.00 89.81 95 VAL A N 1
ATOM 817 C CA . VAL A 1 95 ? 19.674 -8.145 -10.138 1.00 89.81 95 VAL A CA 1
ATOM 818 C C . VAL A 1 95 ? 19.760 -6.637 -9.902 1.00 89.81 95 VAL A C 1
ATOM 820 O O . VAL A 1 95 ? 18.892 -6.078 -9.234 1.00 89.81 95 VAL A O 1
ATOM 823 N N . ILE A 1 96 ? 20.756 -5.962 -10.479 1.00 89.69 96 ILE A N 1
ATOM 824 C CA . ILE A 1 96 ? 20.920 -4.506 -10.348 1.00 89.69 96 ILE A CA 1
ATOM 825 C C . ILE A 1 96 ? 19.733 -3.756 -10.972 1.00 89.69 96 ILE A C 1
ATOM 827 O O . ILE A 1 96 ? 19.313 -2.731 -10.440 1.00 89.69 96 ILE A O 1
ATOM 831 N N . PHE A 1 97 ? 19.157 -4.276 -12.060 1.00 90.19 97 PHE A N 1
ATOM 832 C CA . PHE A 1 97 ? 17.951 -3.722 -12.680 1.00 90.19 97 PHE A CA 1
ATOM 833 C C . PHE A 1 97 ? 16.694 -3.920 -11.824 1.00 90.19 97 PHE A C 1
ATOM 835 O O . PHE A 1 97 ? 15.862 -3.032 -11.699 1.00 90.19 97 PHE A O 1
ATOM 842 N N . LEU A 1 98 ? 16.513 -5.090 -11.218 1.00 91.44 98 LEU A N 1
ATOM 843 C CA . LEU A 1 98 ? 15.277 -5.392 -10.493 1.00 91.44 98 LEU A CA 1
ATOM 844 C C . LEU A 1 98 ? 15.279 -4.861 -9.057 1.00 91.44 98 LEU A C 1
ATOM 846 O O . LEU A 1 98 ? 14.212 -4.570 -8.514 1.00 91.44 98 LEU A O 1
ATOM 850 N N . LEU A 1 99 ? 16.451 -4.696 -8.440 1.00 92.62 99 LEU A N 1
ATOM 851 C CA . LEU A 1 99 ? 16.572 -4.279 -7.043 1.00 92.62 99 LEU A CA 1
ATOM 852 C C . LEU A 1 99 ? 15.881 -2.927 -6.754 1.00 92.62 99 LEU A C 1
ATOM 854 O O . LEU A 1 99 ? 15.072 -2.884 -5.826 1.00 92.62 99 LEU A O 1
ATOM 858 N N . PRO A 1 100 ? 16.097 -1.834 -7.519 1.00 92.00 100 PRO A N 1
ATOM 859 C CA . PRO A 1 100 ? 15.440 -0.553 -7.248 1.00 92.00 100 PRO A CA 1
ATOM 860 C C . PRO A 1 100 ? 13.919 -0.629 -7.414 1.00 92.00 100 PRO A C 1
ATOM 862 O O . PRO A 1 100 ? 13.180 -0.029 -6.632 1.00 92.00 100 PRO A O 1
ATOM 865 N N . ILE A 1 101 ? 13.451 -1.407 -8.398 1.00 92.25 101 ILE A N 1
ATOM 866 C CA . ILE A 1 101 ? 12.025 -1.651 -8.639 1.00 92.25 101 ILE A CA 1
ATOM 867 C C . ILE A 1 101 ? 11.419 -2.366 -7.428 1.00 92.25 101 ILE A C 1
ATOM 869 O O . ILE A 1 101 ? 10.399 -1.926 -6.902 1.00 92.25 101 ILE A O 1
ATOM 873 N N . PHE A 1 102 ? 12.073 -3.420 -6.934 1.00 91.69 102 PHE A N 1
ATOM 874 C CA . PHE A 1 102 ? 11.633 -4.158 -5.751 1.00 91.69 102 PHE A CA 1
ATOM 875 C C . PHE A 1 102 ? 11.579 -3.269 -4.499 1.00 91.69 102 PHE A C 1
ATOM 877 O O . PHE A 1 102 ? 10.589 -3.288 -3.764 1.00 91.69 102 PHE A O 1
ATOM 884 N N . VAL A 1 103 ? 12.606 -2.441 -4.282 1.00 92.75 103 VAL A N 1
ATOM 885 C CA . VAL A 1 103 ? 12.663 -1.488 -3.163 1.00 92.75 103 VAL A CA 1
ATOM 886 C C . VAL A 1 103 ? 11.487 -0.504 -3.223 1.00 92.75 103 VAL A C 1
ATOM 888 O O . VAL A 1 103 ? 10.804 -0.302 -2.217 1.00 92.75 103 VAL A O 1
ATOM 891 N N . ALA A 1 104 ? 11.213 0.079 -4.392 1.00 92.25 104 ALA A N 1
ATOM 892 C CA . ALA A 1 104 ? 10.111 1.024 -4.579 1.00 92.25 104 ALA A CA 1
ATOM 893 C C . ALA A 1 104 ? 8.728 0.361 -4.447 1.00 92.25 104 ALA A C 1
ATOM 895 O O . ALA A 1 104 ? 7.785 0.962 -3.925 1.00 92.25 104 ALA A O 1
ATOM 896 N N . MET A 1 105 ? 8.607 -0.883 -4.908 1.00 93.00 105 MET A N 1
ATOM 897 C CA . MET A 1 105 ? 7.357 -1.634 -4.907 1.00 93.00 105 MET A CA 1
ATOM 898 C C . MET A 1 105 ? 6.967 -2.115 -3.502 1.00 93.00 105 MET A C 1
ATOM 900 O O . MET A 1 105 ? 5.801 -2.000 -3.128 1.00 93.00 105 MET A O 1
ATOM 904 N N . VAL A 1 106 ? 7.925 -2.644 -2.730 1.00 91.88 106 VAL A N 1
ATOM 905 C CA . VAL A 1 106 ? 7.654 -3.375 -1.477 1.00 91.88 106 VAL A CA 1
ATOM 906 C C . VAL A 1 106 ? 8.200 -2.651 -0.251 1.00 91.88 106 VAL A C 1
ATOM 908 O O . VAL A 1 106 ? 7.450 -2.361 0.680 1.00 91.88 106 VAL A O 1
ATOM 911 N N . LEU A 1 107 ? 9.494 -2.324 -0.241 1.00 92.00 107 LEU A N 1
ATOM 912 C CA . LEU A 1 107 ? 10.137 -1.806 0.970 1.00 92.00 107 LEU A CA 1
ATOM 913 C C . LEU A 1 107 ? 9.637 -0.409 1.333 1.00 92.00 107 LEU A C 1
ATOM 915 O O . LEU A 1 107 ? 9.422 -0.119 2.507 1.00 92.00 107 LEU A O 1
ATOM 919 N N . LEU A 1 108 ? 9.417 0.453 0.340 1.00 92.56 108 LEU A N 1
ATOM 920 C CA . LEU A 1 108 ? 8.953 1.818 0.574 1.00 92.56 108 LEU A CA 1
ATOM 921 C C . LEU A 1 108 ? 7.595 1.886 1.315 1.00 92.56 108 LEU A C 1
ATOM 923 O O . LEU A 1 108 ? 7.541 2.523 2.375 1.00 92.56 108 LEU A O 1
ATOM 927 N N . PRO A 1 109 ? 6.506 1.240 0.841 1.00 92.81 109 PRO A N 1
ATOM 928 C CA . PRO A 1 109 ? 5.227 1.263 1.556 1.00 92.81 109 PRO A CA 1
ATOM 929 C C . PRO A 1 109 ? 5.288 0.526 2.900 1.00 92.81 109 PRO A C 1
ATOM 931 O O . PRO A 1 109 ? 4.622 0.939 3.853 1.00 92.81 109 PRO A O 1
ATOM 934 N N . GLU A 1 110 ? 6.092 -0.533 3.011 1.00 91.88 110 GLU A N 1
ATOM 935 C CA . GLU A 1 110 ? 6.222 -1.303 4.247 1.00 91.88 110 GLU A CA 1
ATOM 936 C C . GLU A 1 110 ? 6.936 -0.504 5.345 1.00 91.88 110 GLU A C 1
ATOM 938 O O . GLU A 1 110 ? 6.423 -0.384 6.461 1.00 91.88 110 GLU A O 1
ATOM 943 N N . LEU A 1 111 ? 8.060 0.142 5.018 1.00 93.50 111 LEU A N 1
ATOM 944 C CA . LEU A 1 111 ? 8.772 1.038 5.932 1.00 93.50 111 LEU A CA 1
ATOM 945 C C . LEU A 1 111 ? 7.886 2.204 6.370 1.00 93.50 111 LEU A C 1
ATOM 947 O O . LEU A 1 111 ? 7.844 2.545 7.555 1.00 93.50 111 LEU A O 1
ATOM 951 N N . TRP A 1 112 ? 7.124 2.787 5.442 1.00 93.94 112 TRP A N 1
ATOM 952 C CA . TRP A 1 112 ? 6.166 3.835 5.777 1.00 93.94 112 TRP A CA 1
ATOM 953 C C . TRP A 1 112 ? 5.100 3.345 6.765 1.00 93.94 112 TRP A C 1
ATOM 955 O O . TRP A 1 112 ? 4.802 4.036 7.745 1.00 93.94 112 TRP A O 1
ATOM 965 N N . CYS A 1 113 ? 4.568 2.135 6.567 1.00 92.81 113 CYS A N 1
ATOM 966 C CA . CYS A 1 113 ? 3.616 1.529 7.493 1.00 92.81 113 CYS A CA 1
ATOM 967 C C . CYS A 1 113 ? 4.235 1.305 8.878 1.00 92.81 113 CYS A C 1
ATOM 969 O O . CYS A 1 113 ? 3.619 1.671 9.878 1.00 92.81 113 CYS A O 1
ATOM 971 N N . LEU A 1 114 ? 5.457 0.773 8.957 1.00 92.06 114 LEU A N 1
ATOM 972 C CA . LEU A 1 114 ? 6.155 0.548 10.228 1.00 92.06 114 LEU A CA 1
ATOM 973 C C . LEU A 1 114 ? 6.406 1.855 10.994 1.00 92.06 114 LEU A C 1
ATOM 975 O O . LEU A 1 114 ? 6.197 1.920 12.209 1.00 92.06 114 LEU A O 1
ATOM 979 N N . LEU A 1 115 ? 6.805 2.918 10.290 1.00 93.19 115 LEU A N 1
ATOM 980 C CA . LEU A 1 115 ? 7.042 4.231 10.890 1.00 93.19 115 LEU A CA 1
ATOM 981 C C . LEU A 1 115 ? 5.742 4.896 11.356 1.00 93.19 115 LEU A C 1
ATOM 983 O O . LEU A 1 115 ? 5.709 5.498 12.437 1.00 93.19 115 LEU A O 1
ATOM 987 N N . ARG A 1 116 ? 4.671 4.782 10.559 1.00 92.31 116 ARG A N 1
ATOM 988 C CA . ARG A 1 116 ? 3.368 5.397 10.834 1.00 92.31 116 ARG A CA 1
ATOM 989 C C . ARG A 1 116 ? 2.608 4.664 11.937 1.00 92.31 116 ARG A C 1
ATOM 991 O O . ARG A 1 116 ? 2.090 5.316 12.845 1.00 92.31 116 ARG A O 1
ATOM 998 N N . TYR A 1 117 ? 2.533 3.337 11.880 1.00 92.75 117 TYR A N 1
ATOM 999 C CA . TYR A 1 117 ? 1.684 2.498 12.733 1.00 92.75 117 TYR A CA 1
ATOM 1000 C C . TYR A 1 117 ? 2.441 1.915 13.930 1.00 92.75 117 TYR A C 1
ATOM 1002 O O . TYR A 1 117 ? 2.478 0.708 14.160 1.00 92.75 117 TYR A O 1
ATOM 1010 N N . ARG A 1 118 ? 2.993 2.802 14.764 1.00 90.69 118 ARG A N 1
ATOM 1011 C CA . ARG A 1 118 ? 3.551 2.419 16.072 1.00 90.69 118 ARG A CA 1
ATOM 1012 C C . ARG A 1 118 ? 2.458 1.916 17.019 1.00 90.69 118 ARG A C 1
ATOM 1014 O O . ARG A 1 118 ? 1.298 2.306 16.890 1.00 90.69 118 ARG A O 1
ATOM 1021 N N . LYS A 1 119 ? 2.844 1.115 18.022 1.00 90.00 119 LYS A N 1
ATOM 1022 C CA . LYS A 1 119 ? 1.929 0.491 19.004 1.00 90.00 119 LYS A CA 1
ATOM 1023 C C . LYS A 1 119 ? 0.907 1.482 19.589 1.00 90.00 119 LYS A C 1
ATOM 1025 O O . LYS A 1 119 ? -0.287 1.196 19.565 1.00 90.00 119 LYS A O 1
ATOM 1030 N N . ASP A 1 120 ? 1.365 2.661 20.007 1.00 89.00 120 ASP A N 1
ATOM 1031 C CA . ASP A 1 120 ? 0.529 3.739 20.560 1.00 89.00 120 ASP A CA 1
ATOM 1032 C C . ASP A 1 120 ? -0.540 4.226 19.565 1.00 89.00 120 ASP A C 1
ATOM 1034 O O . ASP A 1 120 ? -1.731 4.274 19.882 1.00 89.00 120 ASP A O 1
ATOM 1038 N N . ARG A 1 121 ? -0.144 4.509 18.316 1.00 90.44 121 ARG A N 1
ATOM 1039 C CA . ARG A 1 121 ? -1.076 4.940 17.263 1.00 90.44 121 ARG A CA 1
ATOM 1040 C C . ARG A 1 121 ? -2.058 3.828 16.902 1.00 90.44 121 ARG A C 1
ATOM 1042 O O . ARG A 1 121 ? -3.246 4.090 16.753 1.00 90.44 121 ARG A O 1
ATOM 1049 N N . VAL A 1 122 ? -1.590 2.585 16.789 1.00 91.81 122 VAL A N 1
ATOM 1050 C CA . VAL A 1 122 ? -2.441 1.422 16.487 1.00 91.81 122 VAL A CA 1
ATOM 1051 C C . VAL A 1 122 ? -3.505 1.232 17.570 1.00 91.81 122 VAL A C 1
ATOM 1053 O O . VAL A 1 122 ? -4.671 1.000 17.246 1.00 91.81 122 VAL A O 1
ATOM 1056 N N . ALA A 1 123 ? -3.136 1.368 18.847 1.00 90.62 123 ALA A N 1
ATOM 1057 C CA . ALA A 1 123 ? -4.077 1.304 19.961 1.00 90.62 123 ALA A CA 1
ATOM 1058 C C . ALA A 1 123 ? -5.116 2.436 19.890 1.00 90.62 123 ALA A C 1
ATOM 1060 O O . ALA A 1 123 ? -6.316 2.181 20.021 1.00 90.62 123 ALA A O 1
ATOM 1061 N N . ALA A 1 124 ? -4.675 3.662 19.601 1.00 91.75 124 ALA A N 1
ATOM 1062 C CA . ALA A 1 124 ? -5.554 4.815 19.434 1.00 91.75 124 ALA A CA 1
ATOM 1063 C C . ALA A 1 124 ? -6.524 4.666 18.245 1.00 91.75 124 ALA A C 1
ATOM 1065 O O . ALA A 1 124 ? -7.705 4.983 18.376 1.00 91.75 124 ALA A O 1
ATOM 1066 N N . ILE A 1 125 ? -6.060 4.156 17.099 1.00 93.00 125 ILE A N 1
ATOM 1067 C CA . ILE A 1 125 ? -6.882 3.857 15.910 1.00 93.00 125 ILE A CA 1
ATOM 1068 C C . ILE A 1 125 ? -7.936 2.801 16.247 1.00 93.00 125 ILE A C 1
ATOM 1070 O O . ILE A 1 125 ? -9.121 2.996 15.976 1.00 93.00 125 ILE A O 1
ATOM 1074 N N . LYS A 1 126 ? -7.522 1.695 16.880 1.00 91.25 126 LYS A N 1
ATOM 1075 C CA . LYS A 1 126 ? -8.433 0.613 17.279 1.00 91.25 126 LYS A CA 1
ATOM 1076 C C . LYS A 1 126 ? -9.490 1.107 18.265 1.00 91.25 126 LYS A C 1
ATOM 1078 O O . LYS A 1 126 ? -10.646 0.715 18.134 1.00 91.25 126 LYS A O 1
ATOM 1083 N N . HIS A 1 127 ? -9.123 1.969 19.214 1.00 90.06 127 HIS A N 1
ATOM 1084 C CA . HIS A 1 127 ? -10.072 2.583 20.143 1.00 90.06 127 HIS A CA 1
ATOM 1085 C C . HIS A 1 127 ? -11.086 3.474 19.411 1.00 90.06 127 HIS A C 1
ATOM 1087 O O . HIS A 1 127 ? -12.289 3.294 19.586 1.00 90.06 127 HIS A O 1
ATOM 1093 N N . HIS A 1 128 ? -10.607 4.389 18.561 1.00 90.56 128 HIS A N 1
ATOM 1094 C CA . HIS A 1 128 ? -11.449 5.339 17.834 1.00 90.56 128 HIS A CA 1
ATOM 1095 C C . HIS A 1 128 ? -12.446 4.645 16.897 1.00 90.56 128 HIS A C 1
ATOM 1097 O O . HIS A 1 128 ? -13.656 4.809 17.048 1.00 90.56 128 HIS A O 1
ATOM 1103 N N . TYR A 1 129 ? -11.970 3.814 15.964 1.00 90.50 129 TYR A N 1
ATOM 1104 C CA . TYR A 1 129 ? -12.851 3.220 14.955 1.00 90.50 129 TYR A CA 1
ATOM 1105 C C . TYR A 1 129 ? -13.782 2.144 15.510 1.00 90.50 129 TYR A C 1
ATOM 1107 O O . TYR A 1 129 ? -14.867 1.970 14.973 1.00 90.50 129 TYR A O 1
ATOM 1115 N N . ARG A 1 130 ? -13.433 1.468 16.614 1.00 87.62 130 ARG A N 1
ATOM 1116 C CA . ARG A 1 130 ? -14.338 0.497 17.257 1.00 87.62 130 ARG A CA 1
ATOM 1117 C C . ARG A 1 130 ? -15.607 1.149 17.817 1.00 87.62 130 ARG A C 1
ATOM 1119 O O . ARG A 1 130 ? -16.643 0.491 17.868 1.00 87.62 130 ARG A O 1
ATOM 1126 N N . GLN A 1 131 ? -15.511 2.404 18.250 1.00 87.50 131 GLN A N 1
ATOM 1127 C CA . GLN A 1 131 ? -16.633 3.199 18.764 1.00 87.50 131 GLN A CA 1
ATOM 1128 C C . GLN A 1 131 ? -17.292 4.058 17.675 1.00 87.50 131 GLN A C 1
ATOM 1130 O O . GLN A 1 131 ? -18.346 4.640 17.904 1.00 87.50 131 GLN A O 1
ATOM 1135 N N . SER A 1 132 ? -16.672 4.138 16.499 1.00 86.88 132 SER A N 1
ATOM 1136 C CA . SER A 1 132 ? -17.139 4.955 15.387 1.00 86.88 132 SER A CA 1
ATOM 1137 C C . SER A 1 132 ? -18.273 4.279 14.618 1.00 86.88 132 SER A C 1
ATOM 1139 O O . SER A 1 132 ? -18.306 3.055 14.467 1.00 86.88 132 SER A O 1
ATOM 1141 N N . ILE A 1 133 ? -19.159 5.097 14.048 1.00 85.69 133 ILE A N 1
ATOM 1142 C CA . ILE A 1 133 ? -20.224 4.670 13.124 1.00 85.69 133 ILE A CA 1
ATOM 1143 C C . ILE A 1 133 ? -19.615 3.968 11.896 1.00 85.69 133 ILE A C 1
ATOM 1145 O O . ILE A 1 133 ? -20.185 3.027 11.352 1.00 85.69 133 ILE A O 1
ATOM 1149 N N . TRP A 1 134 ? -18.390 4.350 11.520 1.00 82.50 134 TRP A N 1
ATOM 1150 C CA . TRP A 1 134 ? -17.676 3.823 10.358 1.00 82.50 134 TRP A CA 1
ATOM 1151 C C . TRP A 1 134 ? -17.179 2.380 10.507 1.00 82.50 134 TRP A C 1
ATOM 1153 O O . TRP A 1 134 ? -16.720 1.796 9.521 1.00 82.50 134 TRP A O 1
ATOM 1163 N N . LYS A 1 135 ? -17.267 1.780 11.706 1.00 83.38 135 LYS A N 1
ATOM 1164 C CA . LYS A 1 135 ? -16.704 0.451 12.011 1.00 83.38 135 LYS A CA 1
ATOM 1165 C C . LYS A 1 135 ? -17.104 -0.630 11.001 1.00 83.38 135 LYS A C 1
ATOM 1167 O O . LYS A 1 135 ? -16.275 -1.473 10.671 1.00 83.38 135 LYS A O 1
ATOM 1172 N N . ASP A 1 136 ? -18.343 -0.587 10.520 1.00 83.25 136 ASP A N 1
ATOM 1173 C CA . ASP A 1 136 ? -18.962 -1.584 9.637 1.00 83.25 136 ASP A CA 1
ATOM 1174 C C . ASP A 1 136 ? -19.529 -0.937 8.364 1.00 83.25 136 ASP A C 1
ATOM 1176 O O . ASP A 1 136 ? -20.292 -1.565 7.642 1.00 83.25 136 ASP A O 1
ATOM 1180 N N . ALA A 1 137 ? -19.166 0.322 8.090 1.00 85.25 137 ALA A N 1
ATOM 1181 C CA . ALA A 1 137 ? -19.753 1.090 6.994 1.00 85.25 137 ALA A CA 1
ATOM 1182 C C . ALA A 1 137 ? -19.399 0.534 5.608 1.00 85.25 137 ALA A C 1
ATOM 1184 O O . ALA A 1 137 ? -20.249 0.529 4.725 1.00 85.25 137 ALA A O 1
ATOM 1185 N N . ILE A 1 138 ? -18.157 0.075 5.410 1.00 86.19 138 ILE A N 1
ATOM 1186 C CA . ILE A 1 138 ? -17.690 -0.428 4.114 1.00 86.19 138 ILE A CA 1
ATOM 1187 C C . ILE A 1 138 ? -17.248 -1.887 4.274 1.00 86.19 138 ILE A C 1
ATOM 1189 O O . ILE A 1 138 ? -16.380 -2.172 5.107 1.00 86.19 138 ILE A O 1
ATOM 1193 N N . PRO A 1 139 ? -17.819 -2.829 3.501 1.00 87.50 139 PRO A N 1
ATOM 1194 C CA . PRO A 1 139 ? -17.420 -4.223 3.583 1.00 87.50 139 PRO A CA 1
ATOM 1195 C C . PRO A 1 139 ? -15.994 -4.420 3.047 1.00 87.50 139 PRO A C 1
ATOM 1197 O O . PRO A 1 139 ? -15.559 -3.759 2.105 1.00 87.50 139 PRO A O 1
ATOM 1200 N N . MET A 1 140 ? -15.265 -5.371 3.639 1.00 85.19 140 MET A N 1
ATOM 1201 C CA . MET A 1 140 ? -13.844 -5.601 3.344 1.00 85.19 140 MET A CA 1
ATOM 1202 C C . MET A 1 140 ? -13.582 -5.949 1.871 1.00 85.19 140 MET A C 1
ATOM 1204 O O . MET A 1 140 ? -12.596 -5.490 1.298 1.00 85.19 140 MET A O 1
ATOM 1208 N N . TRP A 1 141 ? -14.468 -6.732 1.246 1.00 86.44 141 TRP A N 1
ATOM 1209 C CA . TRP A 1 141 ? -14.333 -7.103 -0.167 1.00 86.44 141 TRP A CA 1
ATOM 1210 C C . TRP A 1 141 ? -14.406 -5.877 -1.083 1.00 86.44 141 TRP A C 1
ATOM 1212 O O . TRP A 1 141 ? -13.626 -5.776 -2.025 1.00 86.44 141 TRP A O 1
ATOM 1222 N N . LEU A 1 142 ? -15.270 -4.908 -0.761 1.00 90.50 142 LEU A N 1
ATOM 1223 C CA . LEU A 1 142 ? -15.394 -3.670 -1.523 1.00 90.50 142 LEU A CA 1
ATOM 1224 C C . LEU A 1 142 ? -14.148 -2.800 -1.341 1.00 90.50 142 LEU A C 1
ATOM 1226 O O . LEU A 1 142 ? -13.601 -2.315 -2.325 1.00 90.50 142 LEU A O 1
ATOM 1230 N N . LEU A 1 143 ? -13.641 -2.670 -0.107 1.00 91.19 143 LEU A N 1
ATOM 1231 C CA . LEU A 1 143 ? -12.388 -1.950 0.164 1.00 91.19 143 LEU A CA 1
ATOM 1232 C C . LEU A 1 143 ? -11.201 -2.537 -0.604 1.00 91.19 143 LEU A C 1
ATOM 1234 O O . LEU A 1 143 ? -10.394 -1.790 -1.144 1.00 91.19 143 LEU A O 1
ATOM 1238 N N . SER A 1 144 ? -11.100 -3.862 -0.684 1.00 87.81 144 SER A N 1
ATOM 1239 C CA . SER A 1 144 ? -10.031 -4.510 -1.449 1.00 87.81 144 SER A CA 1
ATOM 1240 C C . SER A 1 144 ? -10.229 -4.384 -2.967 1.00 87.81 144 SER A C 1
ATOM 1242 O O . SER A 1 144 ? -9.247 -4.309 -3.703 1.00 87.81 144 SER A O 1
ATOM 1244 N N . ALA A 1 145 ? -11.471 -4.307 -3.455 1.00 91.62 145 ALA A N 1
ATOM 1245 C CA . ALA A 1 145 ? -11.766 -4.173 -4.882 1.00 91.62 145 ALA A CA 1
ATOM 1246 C C . ALA A 1 145 ? -11.503 -2.759 -5.434 1.00 91.62 145 ALA A C 1
ATOM 1248 O O . ALA A 1 145 ? -11.078 -2.632 -6.580 1.00 91.62 145 ALA A O 1
ATOM 1249 N N . ILE A 1 146 ? -11.709 -1.700 -4.639 1.00 93.50 146 ILE A N 1
ATOM 1250 C CA . ILE A 1 146 ? -11.537 -0.296 -5.066 1.00 93.50 146 ILE A CA 1
ATOM 1251 C C . ILE A 1 146 ? -10.219 -0.034 -5.820 1.00 93.50 146 ILE A C 1
ATOM 1253 O O . ILE A 1 146 ? -10.287 0.465 -6.944 1.00 93.50 146 ILE A O 1
ATOM 1257 N N . PRO A 1 147 ? -9.027 -0.342 -5.271 1.00 93.44 147 PRO A N 1
ATOM 1258 C CA . PRO A 1 147 ? -7.775 -0.014 -5.948 1.00 93.44 147 PRO A CA 1
ATOM 1259 C C . PRO A 1 147 ? -7.607 -0.781 -7.270 1.00 93.44 147 PRO A C 1
ATOM 1261 O O . PRO A 1 147 ? -7.064 -0.229 -8.222 1.00 93.44 147 PRO A O 1
ATOM 1264 N N . LEU A 1 148 ? -8.133 -2.009 -7.367 1.00 92.62 148 LEU A N 1
ATOM 1265 C CA . LEU A 1 148 ? -8.134 -2.788 -8.610 1.00 92.62 148 LEU A CA 1
ATOM 1266 C C . LEU A 1 148 ? -9.047 -2.164 -9.669 1.00 92.62 148 LEU A C 1
ATOM 1268 O O . LEU A 1 148 ? -8.638 -2.011 -10.815 1.00 92.62 148 LEU A O 1
ATOM 1272 N N . LEU A 1 149 ? -10.264 -1.771 -9.289 1.00 94.50 149 LEU A N 1
ATOM 1273 C CA . LEU A 1 149 ? -11.221 -1.145 -10.204 1.00 94.50 149 LEU A CA 1
ATOM 1274 C C . LEU A 1 149 ? -10.698 0.191 -10.743 1.00 94.50 149 LEU A C 1
ATOM 1276 O O . LEU A 1 149 ? -10.803 0.450 -11.939 1.00 94.50 149 LEU A O 1
ATOM 1280 N N . LEU A 1 150 ? -10.091 1.012 -9.881 1.00 93.06 150 LEU A N 1
ATOM 1281 C CA . LEU A 1 150 ? -9.462 2.270 -10.291 1.00 93.06 150 LEU A CA 1
ATOM 1282 C C . LEU A 1 150 ? -8.292 2.037 -11.248 1.00 93.06 150 LEU A C 1
ATOM 1284 O O . LEU A 1 150 ? -8.157 2.762 -12.232 1.00 93.06 150 LEU A O 1
ATOM 1288 N N . PHE A 1 151 ? -7.476 1.013 -10.994 1.00 93.75 151 PHE A N 1
ATOM 1289 C CA . PHE A 1 151 ? -6.390 0.642 -11.894 1.00 93.75 151 PHE A CA 1
ATOM 1290 C C . PHE A 1 151 ? -6.909 0.188 -13.264 1.00 93.75 151 PHE A C 1
ATOM 1292 O O . PHE A 1 151 ? -6.427 0.670 -14.285 1.00 93.75 151 PHE A O 1
ATOM 1299 N N . LEU A 1 152 ? -7.924 -0.681 -13.306 1.00 94.38 152 LEU A N 1
ATOM 1300 C CA . LEU A 1 152 ? -8.533 -1.134 -14.563 1.00 94.38 152 LEU A CA 1
ATOM 1301 C C . LEU A 1 152 ? -9.145 0.025 -15.354 1.00 94.38 152 LEU A C 1
ATOM 1303 O O . LEU A 1 152 ? -8.960 0.102 -16.567 1.00 94.38 152 LEU A O 1
ATOM 1307 N N . LEU A 1 153 ? -9.825 0.950 -14.672 1.00 94.44 153 LEU A N 1
ATOM 1308 C CA . LEU A 1 153 ? -10.349 2.165 -15.290 1.00 94.44 153 LEU A CA 1
ATOM 1309 C C . LEU A 1 153 ? -9.222 3.018 -15.884 1.00 94.44 153 LEU A C 1
ATOM 1311 O O . LEU A 1 153 ? -9.331 3.481 -17.015 1.00 94.44 153 LEU A O 1
ATOM 1315 N N . TRP A 1 154 ? -8.130 3.205 -15.144 1.00 93.88 154 TRP A N 1
ATOM 1316 C CA . TRP A 1 154 ? -6.970 3.953 -15.618 1.00 93.88 154 TRP A CA 1
ATOM 1317 C C . TRP A 1 154 ? -6.324 3.305 -16.852 1.00 93.88 154 TRP A C 1
ATOM 1319 O O . TRP A 1 154 ? -6.020 4.003 -17.818 1.00 93.88 154 TRP A O 1
ATOM 1329 N N . VAL A 1 155 ? -6.181 1.975 -16.862 1.00 93.06 155 VAL A N 1
ATOM 1330 C CA . VAL A 1 155 ? -5.700 1.225 -18.034 1.00 93.06 155 VAL A CA 1
ATOM 1331 C C . VAL A 1 155 ? -6.638 1.422 -19.224 1.00 93.06 155 VAL A C 1
ATOM 1333 O O . VAL A 1 155 ? -6.165 1.699 -20.322 1.00 93.06 155 VAL A O 1
ATOM 1336 N N . ALA A 1 156 ? -7.955 1.333 -19.019 1.00 94.50 156 ALA A N 1
ATOM 1337 C CA . ALA A 1 156 ? -8.936 1.545 -20.081 1.00 94.50 156 ALA A CA 1
ATOM 1338 C C . ALA A 1 156 ? -8.835 2.957 -20.680 1.00 94.50 156 ALA A C 1
ATOM 1340 O O . ALA A 1 156 ? -8.822 3.100 -21.900 1.00 94.50 156 ALA A O 1
ATOM 1341 N N . ILE A 1 157 ? -8.694 3.989 -19.838 1.00 93.06 157 ILE A N 1
ATOM 1342 C CA . ILE A 1 157 ? -8.476 5.371 -20.290 1.00 93.06 157 ILE A CA 1
ATOM 1343 C C . ILE A 1 157 ? -7.199 5.455 -21.125 1.00 93.06 157 ILE A C 1
ATOM 1345 O O . ILE A 1 157 ? -7.241 5.959 -22.242 1.00 93.06 157 ILE A O 1
ATOM 1349 N N . LEU A 1 158 ? -6.083 4.925 -20.618 1.00 90.50 158 LEU A N 1
ATOM 1350 C CA . LEU A 1 158 ? -4.798 4.966 -21.314 1.00 90.50 158 LEU A CA 1
ATOM 1351 C C . LEU A 1 158 ? -4.866 4.295 -22.692 1.00 90.50 158 LEU A C 1
ATOM 1353 O O . LEU A 1 158 ? -4.295 4.825 -23.641 1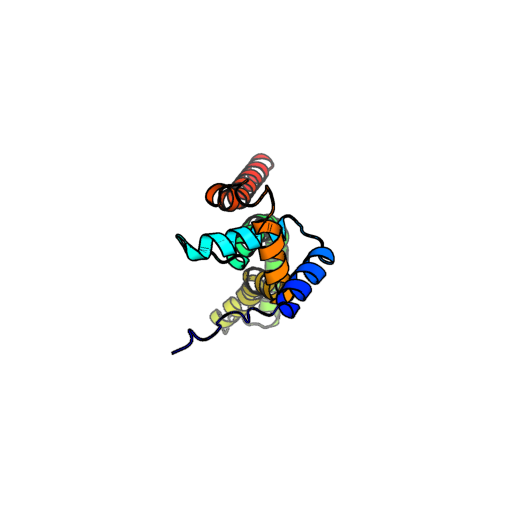.00 90.50 158 LEU A O 1
ATOM 1357 N N . VAL A 1 159 ? -5.578 3.171 -22.806 1.00 92.31 159 VAL A N 1
ATOM 1358 C CA . VAL A 1 159 ? -5.795 2.461 -24.076 1.00 92.31 159 VAL A CA 1
ATOM 1359 C C . VAL A 1 159 ? -6.666 3.268 -25.037 1.00 92.31 159 VAL A C 1
ATOM 1361 O O . VAL A 1 159 ? -6.334 3.335 -26.208 1.00 92.31 159 VAL A O 1
ATOM 1364 N N . ILE A 1 160 ? -7.747 3.897 -24.565 1.00 94.44 160 ILE A N 1
ATOM 1365 C CA . ILE A 1 160 ? -8.629 4.724 -25.410 1.00 94.44 160 ILE A CA 1
ATOM 1366 C C . ILE A 1 160 ? -7.921 5.998 -25.899 1.00 94.44 160 ILE A C 1
ATOM 1368 O O . ILE A 1 160 ? -8.198 6.481 -26.991 1.00 94.44 160 ILE A O 1
ATOM 1372 N N . THR A 1 161 ? -7.044 6.577 -25.075 1.00 90.25 161 THR A N 1
ATOM 1373 C CA . THR A 1 161 ? -6.341 7.836 -25.390 1.00 90.25 161 THR A CA 1
ATOM 1374 C C . THR A 1 161 ? -5.073 7.671 -26.230 1.00 90.25 161 THR A C 1
ATOM 1376 O O . THR A 1 161 ? -4.474 8.682 -26.597 1.00 90.25 161 THR A O 1
ATOM 1379 N N . ARG A 1 162 ? -4.636 6.435 -26.492 1.00 74.00 162 ARG A N 1
ATOM 1380 C CA . ARG A 1 162 ? -3.496 6.115 -27.363 1.00 74.00 162 ARG A CA 1
ATOM 1381 C C . ARG A 1 162 ? -3.964 5.755 -28.762 1.00 74.00 162 ARG A C 1
ATOM 1383 O O . ARG A 1 162 ? -3.217 6.111 -29.696 1.00 74.00 162 ARG A O 1
#

Sequence (162 aa):
MKKGIRKTDNYFERNRIIRQARNYRYNFIDYLYYQGERYSKKYIRISGSTLIMQYWLFGVFFPLLPFLAPRYYDIMGNIFVKINLTENHPIVGAVIFLLPIFVAMVLLPELWCLLRYRKDRVAAIKHHYRQSIWKDAIPMWLLSAIPLLLFLLWVAILVITR

Radius of gyration: 22.4 Å; chains: 1; bounding box: 51×33×75 Å

Secondary structure (DSSP, 8-state):
--------S-HHHHHHHHHHHHHSPP-HHHHHHHHHHHHTTTSS---HHHHHHHHHIIIIIHHHHHHHHHHHHHHHHHHHHHTTHHHH-HHHHHHHHHHHHHIIIIIHHHHHHHHH--HHHHHHHHHHHHHSGGGGTS-HHHHHHHHHHHHHHHHHHHHHT-

Foldseek 3Di:
DPDPDPPPPPPVVVVLLVVLLVVDDDDVLLVLQLQLCVCCPPDPNRHSLNLQLLCCVLVPVVLCCVVVVVVLCVVLVVVCVVVVCVVPPVPVSVCVSCVVVCCSNPVVSNVVCPVCDDPSVVSSSNVVLVPDPCVPVDDPVRSSCVSVVVSVVSVVVVVVVD

Organism: Bacteroides helcogenes (strain ATCC 35417 / DSM 20613 / JCM 6297 / CCUG 15421 / P 36-108) (NCBI:txid693979)

pLDDT: mean 85.23, std 12.06, range [35.72, 95.12]